Protein AF-A0A2G7HH55-F1 (afdb_monomer)

Nearest PDB structures (foldseek):
  3lls-assembly1_B  TM=6.926E-01  e=2.804E-02  Mycobacterium tuberculosis H37Ra
  4trr-assembly1_D  TM=6.197E-01  e=1.414E-01  Burkholderia cenocepacia J2315
  8oy9-assembly2_B  TM=6.509E-01  e=3.594E+00  Methanosarcina mazei Go1
  7tth-assembly1_A  TM=3.899E-01  e=2.910E+00  Homo sapiens

pLDDT: mean 78.8, std 14.39, range [49.12, 95.38]

Secondary structure (DSSP, 8-state):
-TTGGGT-EEEEEE--GGGGS--GGGHHHHHHHHHHHHHHHGGGTEEEEEE---S---HHHHHHHTT-

Sequence (68 aa):
MPGMKAGYGRIINIVSTSVKHHFESWRIQYNGLPSWIALSSGEYNITVNNVLPGLTYTTRYKLLDSLF

Foldseek 3Di:
DVVCLPAHEEAEAEDEPVLVVDDPVCPCPVCPPQVVCQVVCVVSNYHYYYDHDYDDDDPVNVVVVVVD

Mean predicted aligned error: 8.0 Å

Structure (mmCIF, N/CA/C/O backbone):
data_AF-A0A2G7HH55-F1
#
_entry.id   AF-A0A2G7HH55-F1
#
loop_
_atom_site.group_PDB
_atom_site.id
_atom_site.type_symbol
_atom_site.label_atom_id
_atom_site.label_alt_id
_atom_site.label_comp_id
_atom_site.label_asym_id
_atom_site.label_entity_id
_atom_site.label_seq_id
_atom_site.pdbx_PDB_ins_code
_atom_site.Cartn_x
_atom_site.Cartn_y
_atom_site.Cartn_z
_atom_site.occupancy
_atom_site.B_iso_or_equiv
_atom_site.auth_seq_id
_atom_site.auth_comp_id
_atom_site.auth_asym_id
_atom_site.auth_atom_id
_atom_site.pdbx_PDB_model_num
ATOM 1 N N . MET A 1 1 ? -5.705 10.952 9.935 1.00 72.69 1 MET A N 1
ATOM 2 C CA . MET A 1 1 ? -6.654 10.661 8.834 1.00 72.69 1 MET A CA 1
ATOM 3 C C . MET A 1 1 ? -8.094 10.857 9.313 1.00 72.69 1 MET A C 1
ATOM 5 O O . MET A 1 1 ? -8.764 9.873 9.600 1.00 72.69 1 MET A O 1
ATOM 9 N N . PRO A 1 2 ? -8.575 12.104 9.445 1.00 77.81 2 PRO A N 1
ATOM 10 C CA . PRO A 1 2 ? -9.884 12.368 10.051 1.00 77.81 2 PRO A CA 1
ATOM 11 C C . PRO A 1 2 ? -11.050 11.685 9.317 1.00 77.81 2 PRO A C 1
ATOM 13 O O . PRO A 1 2 ? -11.869 11.044 9.959 1.00 77.81 2 PRO A O 1
ATOM 16 N N . GLY A 1 3 ? -11.065 11.719 7.977 1.00 84.75 3 GLY A N 1
ATOM 17 C CA . GLY A 1 3 ? -12.151 11.125 7.181 1.00 84.75 3 GLY A CA 1
ATOM 18 C C . GLY A 1 3 ? -12.222 9.593 7.215 1.00 84.75 3 GLY A C 1
A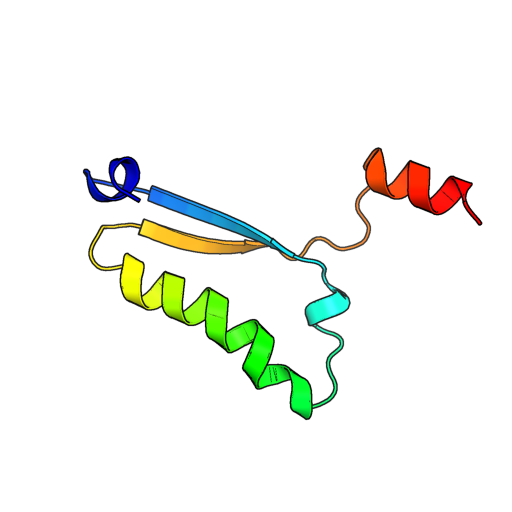TOM 19 O O . GLY A 1 3 ? -13.307 9.034 7.174 1.00 84.75 3 GLY A O 1
ATOM 20 N N . MET A 1 4 ? -11.088 8.898 7.340 1.00 88.00 4 MET A N 1
ATOM 21 C CA . MET A 1 4 ? -11.061 7.423 7.377 1.00 88.00 4 MET A CA 1
ATOM 22 C C . MET A 1 4 ? -11.339 6.880 8.782 1.00 88.00 4 MET A C 1
ATOM 24 O O . MET A 1 4 ? -11.902 5.802 8.932 1.00 88.00 4 MET A O 1
ATOM 28 N N . LYS A 1 5 ? -11.014 7.664 9.820 1.00 84.81 5 LYS A N 1
ATOM 29 C CA . LYS A 1 5 ? -11.363 7.347 11.210 1.00 84.81 5 LYS A CA 1
ATOM 30 C C . LYS A 1 5 ? -12.867 7.465 11.502 1.00 84.81 5 LYS A C 1
ATOM 32 O O . LYS A 1 5 ? -13.290 7.080 12.584 1.00 84.81 5 LYS A O 1
ATOM 37 N N . ALA A 1 6 ? -13.667 7.968 10.556 1.00 82.00 6 ALA A N 1
ATOM 38 C CA . ALA A 1 6 ? -15.113 8.135 10.698 1.00 82.00 6 ALA A CA 1
ATOM 39 C C . ALA A 1 6 ? -15.931 6.841 10.485 1.00 82.00 6 ALA A C 1
ATOM 41 O O . ALA A 1 6 ? -17.148 6.872 10.636 1.00 82.00 6 ALA A O 1
ATOM 42 N N . GLY A 1 7 ? -15.295 5.710 10.147 1.00 79.06 7 GLY A N 1
ATOM 43 C CA . GLY A 1 7 ? -15.979 4.407 10.117 1.00 79.06 7 GLY A CA 1
ATOM 44 C C . GLY A 1 7 ? -15.332 3.334 9.240 1.00 79.06 7 GLY A C 1
ATOM 45 O O . GLY A 1 7 ? -15.627 2.150 9.416 1.00 79.06 7 GLY A O 1
ATOM 46 N N . TYR A 1 8 ? -14.456 3.716 8.304 1.00 90.12 8 TYR A N 1
ATOM 47 C CA . TYR A 1 8 ? -13.765 2.777 7.420 1.00 90.12 8 TYR A CA 1
ATOM 48 C C . TYR A 1 8 ? -12.641 3.444 6.618 1.00 90.12 8 TYR A C 1
ATOM 50 O O . TYR A 1 8 ? -12.763 4.594 6.189 1.00 90.12 8 TYR A O 1
ATOM 58 N N . GLY A 1 9 ? -11.581 2.695 6.302 1.00 92.06 9 GLY A N 1
ATOM 59 C CA . GLY A 1 9 ? -10.581 3.154 5.341 1.00 92.06 9 GLY A CA 1
ATOM 60 C C . GLY A 1 9 ? -9.688 2.063 4.756 1.00 92.06 9 GLY A C 1
ATOM 61 O O . GLY A 1 9 ? -9.496 0.989 5.326 1.00 92.06 9 GLY A O 1
ATOM 62 N N . ARG A 1 10 ? -9.084 2.362 3.604 1.00 92.81 10 ARG A N 1
ATOM 63 C CA . ARG A 1 10 ? -7.995 1.568 3.024 1.00 92.81 10 ARG A CA 1
ATOM 64 C C . ARG A 1 10 ? -6.839 2.468 2.608 1.00 92.81 10 ARG A C 1
ATOM 66 O O . ARG A 1 10 ? -7.045 3.418 1.860 1.00 92.81 10 ARG A O 1
ATOM 73 N N . ILE A 1 11 ? -5.634 2.148 3.059 1.00 91.00 11 ILE A N 1
ATOM 74 C CA . ILE A 1 11 ? -4.382 2.720 2.562 1.00 91.00 11 ILE A CA 1
ATOM 75 C C . ILE A 1 11 ? -3.700 1.660 1.697 1.00 91.00 11 ILE A C 1
ATOM 77 O O . ILE A 1 11 ? -3.549 0.512 2.122 1.00 91.00 11 ILE A O 1
ATOM 81 N N . ILE A 1 12 ? -3.281 2.044 0.493 1.00 91.44 12 ILE A N 1
ATOM 82 C CA . ILE A 1 12 ? -2.525 1.180 -0.415 1.00 91.44 12 ILE A CA 1
ATOM 83 C C . ILE A 1 12 ? -1.242 1.906 -0.809 1.00 91.44 12 ILE A C 1
ATOM 85 O O . ILE A 1 12 ? -1.296 2.923 -1.498 1.00 91.44 12 ILE A O 1
ATOM 89 N N . ASN A 1 13 ? -0.093 1.379 -0.395 1.00 89.06 13 ASN A N 1
ATOM 90 C CA . ASN A 1 13 ? 1.204 1.904 -0.813 1.00 89.06 13 ASN A CA 1
ATOM 91 C C . ASN A 1 13 ? 1.680 1.163 -2.064 1.00 89.06 13 ASN A C 1
ATOM 93 O O . ASN A 1 13 ? 1.705 -0.068 -2.082 1.00 89.06 13 ASN A O 1
ATOM 97 N N . ILE A 1 14 ? 2.104 1.904 -3.087 1.00 89.19 14 ILE A N 1
ATOM 98 C CA . ILE A 1 14 ? 2.729 1.340 -4.288 1.00 89.19 14 ILE A CA 1
ATOM 99 C C . ILE A 1 14 ? 4.245 1.483 -4.148 1.00 89.19 14 ILE A C 1
ATOM 101 O O . ILE A 1 14 ? 4.769 2.596 -4.184 1.00 89.19 14 ILE A O 1
ATOM 105 N N . VAL A 1 15 ? 4.947 0.364 -3.966 1.00 85.38 15 VAL A N 1
ATOM 106 C CA . VAL A 1 15 ? 6.405 0.323 -3.740 1.00 85.38 15 VAL A CA 1
ATOM 107 C C . VAL A 1 15 ? 7.067 -0.666 -4.701 1.00 85.38 15 VAL A C 1
ATOM 109 O O . VAL A 1 15 ? 6.449 -1.626 -5.115 1.00 85.38 15 VAL A O 1
ATOM 112 N N . SER A 1 16 ? 8.315 -0.460 -5.108 1.00 83.12 16 SER A N 1
ATOM 113 C CA . SER A 1 16 ? 8.944 -1.310 -6.139 1.00 83.12 16 SER A CA 1
ATOM 114 C C . SER A 1 16 ? 9.254 -2.731 -5.639 1.00 83.12 16 SER A C 1
ATOM 116 O O . SER A 1 16 ? 9.661 -2.892 -4.491 1.00 83.12 16 SER A O 1
ATOM 118 N N . THR A 1 17 ? 9.193 -3.763 -6.496 1.00 80.88 17 THR A N 1
ATOM 119 C CA . THR A 1 17 ? 9.749 -5.103 -6.179 1.00 80.88 17 THR A CA 1
ATOM 120 C C . THR A 1 17 ? 11.233 -5.080 -5.827 1.00 80.88 17 THR A C 1
ATOM 122 O O . THR A 1 17 ? 11.714 -6.029 -5.209 1.00 80.88 17 THR A O 1
ATOM 125 N N . SER A 1 18 ? 11.962 -4.008 -6.155 1.00 71.75 18 SER A N 1
ATOM 126 C CA . SER A 1 18 ? 13.349 -3.813 -5.718 1.00 71.75 18 SER A CA 1
ATOM 127 C C . SER A 1 18 ? 13.507 -3.861 -4.194 1.00 71.75 18 SER A C 1
ATOM 129 O O . SER A 1 18 ? 14.591 -4.177 -3.723 1.00 71.75 18 SER A O 1
ATOM 131 N N . VAL A 1 19 ? 12.435 -3.644 -3.417 1.00 66.31 19 VAL A N 1
ATOM 132 C CA . VAL A 1 19 ? 12.453 -3.814 -1.951 1.00 66.31 19 VAL A CA 1
ATOM 133 C C . VAL A 1 19 ? 12.549 -5.278 -1.498 1.00 66.31 19 VAL A C 1
ATOM 135 O O . VAL A 1 19 ? 12.798 -5.552 -0.330 1.00 66.31 19 VAL A O 1
ATOM 138 N N . LYS A 1 20 ? 12.335 -6.251 -2.395 1.00 66.25 20 LYS A N 1
ATOM 139 C CA . LYS A 1 20 ? 12.576 -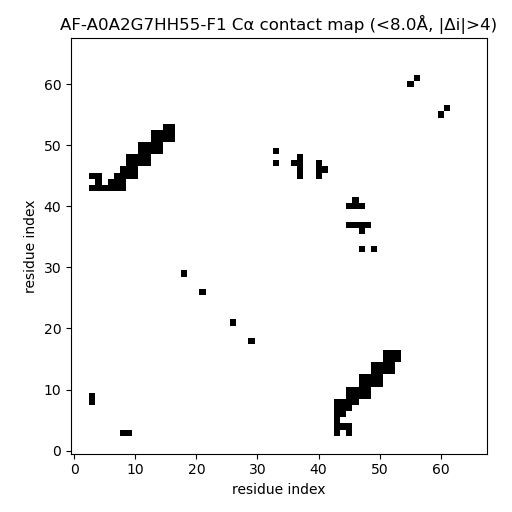7.677 -2.107 1.00 66.25 20 LYS A CA 1
ATOM 140 C C . LYS A 1 20 ? 14.041 -8.067 -2.307 1.00 66.25 20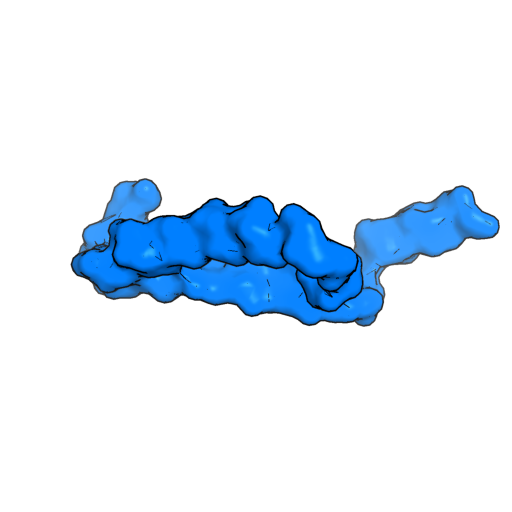 LYS A C 1
ATOM 142 O O . LYS A 1 20 ? 14.484 -9.054 -1.731 1.00 66.25 20 LYS A O 1
ATOM 147 N N . HIS A 1 21 ? 14.790 -7.296 -3.094 1.00 61.56 21 HIS A N 1
ATOM 148 C CA . HIS A 1 21 ? 16.230 -7.464 -3.276 1.00 61.56 21 HIS A CA 1
ATOM 149 C C . HIS A 1 21 ? 16.971 -6.715 -2.165 1.00 61.56 21 HIS A C 1
ATOM 151 O O . HIS A 1 21 ? 17.526 -5.639 -2.380 1.00 61.56 21 HIS A O 1
ATOM 157 N N . HIS A 1 22 ? 16.970 -7.263 -0.951 1.00 55.00 22 HIS A N 1
ATOM 158 C CA . HIS A 1 22 ? 17.729 -6.684 0.151 1.00 55.00 22 HIS A CA 1
ATOM 159 C C . HIS A 1 22 ? 18.646 -7.709 0.812 1.00 55.00 22 HIS A C 1
ATOM 16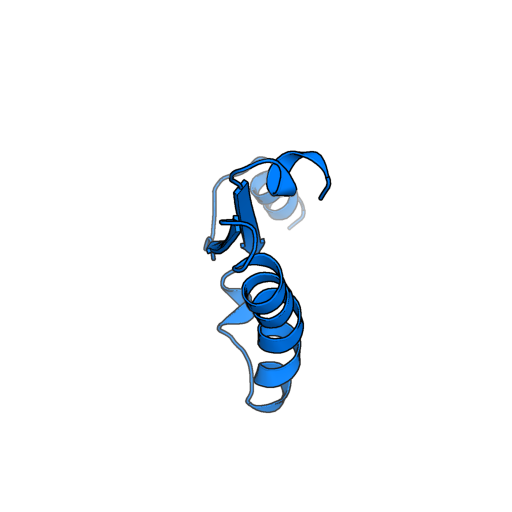1 O O . HIS A 1 22 ? 18.206 -8.746 1.301 1.00 55.00 22 HIS A O 1
ATOM 167 N N . PHE A 1 23 ? 19.931 -7.348 0.840 1.00 53.69 23 PHE A N 1
ATOM 168 C CA . PHE A 1 23 ? 20.931 -7.843 1.775 1.00 53.69 23 PHE A CA 1
ATOM 169 C C . PHE A 1 23 ? 20.429 -7.644 3.219 1.00 53.69 23 PHE A C 1
ATOM 171 O O . PHE A 1 23 ? 19.784 -6.636 3.522 1.00 53.69 23 PHE A O 1
ATOM 178 N N . GLU A 1 24 ? 20.731 -8.608 4.091 1.00 54.34 24 GLU A N 1
ATOM 179 C CA . GLU A 1 24 ? 20.204 -8.815 5.454 1.00 54.34 24 GLU A CA 1
ATOM 180 C C . GLU A 1 24 ? 20.003 -7.536 6.305 1.00 54.34 24 GLU A C 1
ATOM 182 O O . GLU A 1 24 ? 19.038 -7.435 7.062 1.00 54.34 24 GLU A O 1
ATOM 187 N N . SER A 1 25 ? 20.858 -6.520 6.143 1.00 54.75 25 SER A N 1
ATOM 188 C CA . SER A 1 25 ? 20.866 -5.273 6.925 1.00 54.75 25 SER A CA 1
ATOM 189 C C . SER A 1 25 ? 19.722 -4.288 6.633 1.00 54.75 25 SER A C 1
ATOM 191 O O . SER A 1 25 ? 19.449 -3.410 7.452 1.00 54.75 25 SER A O 1
ATOM 193 N N . TRP A 1 26 ? 19.013 -4.421 5.508 1.00 50.69 26 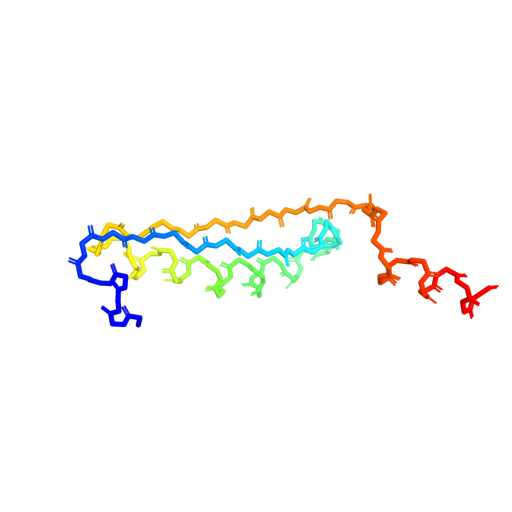TRP A N 1
ATOM 194 C CA . TRP A 1 26 ? 17.940 -3.491 5.110 1.00 50.69 26 TRP A CA 1
ATOM 195 C C . TRP A 1 26 ? 16.523 -3.964 5.470 1.00 50.69 26 TRP A C 1
ATOM 197 O O . TRP A 1 26 ? 15.561 -3.203 5.338 1.00 50.69 26 TRP A O 1
ATOM 207 N N . ARG A 1 27 ? 16.380 -5.186 6.005 1.00 50.03 27 ARG A N 1
ATOM 208 C CA . ARG A 1 27 ? 15.086 -5.788 6.394 1.00 50.03 27 ARG A CA 1
ATOM 209 C C . ARG A 1 27 ? 14.325 -4.977 7.456 1.00 50.03 27 ARG A C 1
ATOM 211 O O . ARG A 1 27 ? 13.101 -5.069 7.517 1.00 50.03 27 ARG A O 1
ATOM 218 N N . ILE A 1 28 ? 15.023 -4.184 8.271 1.00 49.12 28 ILE A N 1
ATOM 219 C CA . ILE A 1 28 ? 14.452 -3.444 9.412 1.00 49.12 28 ILE A CA 1
ATOM 220 C C . ILE A 1 28 ? 13.804 -2.114 8.977 1.00 49.12 28 ILE A C 1
ATOM 222 O O . ILE A 1 28 ? 12.778 -1.723 9.529 1.00 49.12 28 ILE A O 1
ATOM 226 N N . GLN A 1 29 ? 14.332 -1.437 7.949 1.00 50.69 29 GLN A N 1
ATOM 227 C CA . GLN A 1 29 ? 13.888 -0.081 7.585 1.00 50.69 29 GLN A CA 1
ATOM 228 C C . GLN A 1 29 ? 12.586 -0.065 6.763 1.00 50.69 29 GLN A C 1
ATOM 230 O O . GLN A 1 29 ? 11.703 0.748 7.029 1.00 50.69 29 GLN A O 1
ATOM 235 N N . TYR A 1 30 ? 12.413 -0.996 5.815 1.00 54.28 30 TYR A N 1
ATOM 236 C CA . TYR A 1 30 ? 11.188 -1.076 5.002 1.00 54.28 30 TYR A CA 1
ATOM 237 C C . TYR A 1 30 ? 10.027 -1.792 5.695 1.00 54.28 30 TYR A C 1
ATOM 239 O O . TYR A 1 30 ? 8.876 -1.468 5.422 1.00 54.28 30 TYR A O 1
ATOM 247 N N . ASN A 1 31 ? 10.296 -2.733 6.603 1.00 52.81 31 ASN A N 1
ATOM 248 C CA .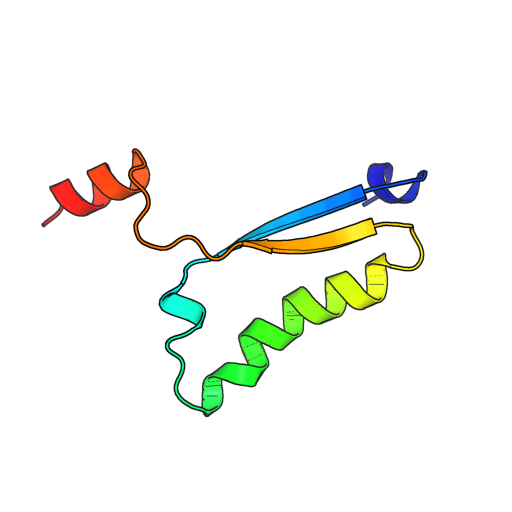 ASN A 1 31 ? 9.239 -3.341 7.414 1.00 52.81 31 ASN A CA 1
ATOM 249 C C . ASN A 1 31 ? 8.828 -2.448 8.598 1.00 52.81 31 ASN A C 1
ATOM 251 O O . ASN A 1 31 ? 7.731 -2.614 9.116 1.00 52.81 31 ASN A O 1
ATOM 255 N N . GLY A 1 32 ? 9.666 -1.493 9.017 1.00 55.53 32 GLY A N 1
ATOM 256 C CA . GLY A 1 32 ? 9.429 -0.679 10.213 1.00 55.53 32 GLY A CA 1
ATOM 257 C C . GLY A 1 32 ? 8.302 0.349 10.073 1.00 55.53 32 GLY A C 1
ATOM 258 O O . GLY A 1 32 ? 7.408 0.400 10.915 1.00 55.53 32 GLY A O 1
ATOM 259 N N . LEU A 1 33 ? 8.297 1.149 8.999 1.00 53.38 33 LEU A N 1
ATOM 260 C CA . LEU A 1 33 ? 7.338 2.255 8.849 1.00 53.38 33 LEU A CA 1
ATOM 261 C C . LEU A 1 33 ? 5.937 1.816 8.354 1.00 53.38 33 LEU A C 1
ATOM 263 O O . LEU A 1 33 ? 4.945 2.245 8.944 1.00 53.38 33 LEU A O 1
ATOM 267 N N . PRO A 1 34 ? 5.796 0.932 7.341 1.00 58.44 34 PRO A N 1
ATOM 268 C CA . PRO A 1 34 ? 4.487 0.461 6.876 1.00 58.44 34 PRO A CA 1
ATOM 269 C C . PRO A 1 34 ? 3.780 -0.456 7.884 1.00 58.44 34 PRO A C 1
ATOM 271 O O . PRO A 1 34 ? 2.554 -0.422 7.976 1.00 58.44 34 PRO A O 1
ATOM 274 N N . SER A 1 35 ? 4.532 -1.248 8.658 1.00 64.69 35 SER A N 1
ATOM 275 C CA . SER A 1 35 ? 3.961 -2.139 9.680 1.00 64.69 35 SER A CA 1
ATOM 276 C C . SER A 1 35 ? 3.366 -1.350 10.849 1.00 64.69 35 SER A C 1
ATOM 278 O O . SER A 1 35 ? 2.247 -1.624 11.281 1.00 64.69 35 SER A O 1
ATOM 280 N N . TRP A 1 36 ? 4.050 -0.295 11.306 1.00 71.06 36 TRP A N 1
ATOM 281 C CA . TRP A 1 36 ? 3.554 0.559 12.388 1.00 71.06 36 TRP A CA 1
ATOM 282 C C . TRP A 1 36 ? 2.232 1.259 12.042 1.00 71.06 36 TRP A C 1
ATOM 284 O O . TRP A 1 36 ? 1.327 1.348 12.875 1.00 71.06 36 TRP A O 1
ATOM 294 N N . ILE A 1 37 ? 2.085 1.737 10.802 1.00 80.12 37 ILE A N 1
ATOM 295 C CA . ILE A 1 37 ? 0.850 2.399 10.349 1.00 80.12 37 ILE A CA 1
ATOM 296 C C . ILE A 1 37 ? -0.308 1.394 10.293 1.00 80.12 37 ILE A C 1
ATOM 298 O O . ILE A 1 37 ? -1.424 1.736 10.681 1.00 80.12 37 ILE A O 1
ATOM 302 N N . ALA A 1 38 ? -0.053 0.151 9.873 1.00 82.38 38 ALA A N 1
ATOM 303 C CA . ALA A 1 38 ? -1.056 -0.912 9.893 1.00 82.38 38 ALA A CA 1
ATOM 304 C C . ALA A 1 38 ? -1.519 -1.235 11.325 1.00 82.38 38 ALA A C 1
ATOM 306 O O . ALA A 1 38 ? -2.719 -1.256 11.592 1.00 82.38 38 ALA A O 1
ATOM 307 N N . LEU A 1 39 ? -0.570 -1.407 12.251 1.00 82.69 39 LEU A N 1
ATOM 308 C CA . LEU A 1 39 ? -0.837 -1.692 13.666 1.00 82.69 39 LEU A CA 1
ATOM 309 C C . LEU A 1 39 ? -1.640 -0.572 14.343 1.00 82.69 39 LEU A C 1
ATOM 311 O O . LEU A 1 39 ? -2.636 -0.840 15.005 1.00 82.69 39 LEU A O 1
ATOM 315 N N . SER A 1 40 ? -1.241 0.684 14.139 1.00 83.88 40 SER A N 1
ATOM 316 C CA . SER A 1 40 ? -1.887 1.848 14.768 1.00 83.88 40 SER A CA 1
ATOM 317 C C . SER A 1 40 ? -3.230 2.246 14.145 1.00 83.88 40 SER A C 1
ATOM 319 O O . SER A 1 40 ? -3.984 3.000 14.754 1.00 83.88 40 SER A O 1
ATOM 321 N N . SER A 1 41 ? -3.551 1.769 12.938 1.00 86.25 41 SER A N 1
ATOM 322 C CA . SER A 1 41 ? -4.789 2.142 12.234 1.00 86.25 41 SER A CA 1
ATOM 323 C C . SER A 1 41 ? -5.902 1.093 12.339 1.00 86.25 41 SER A C 1
ATOM 325 O O . SER A 1 41 ? -7.056 1.405 12.037 1.00 86.25 41 SER A O 1
ATOM 327 N N . GLY A 1 42 ? -5.586 -0.127 12.790 1.00 84.00 42 GLY A N 1
ATOM 328 C CA . GLY A 1 42 ? -6.542 -1.235 12.885 1.00 84.00 42 GLY A CA 1
ATOM 329 C C . GLY A 1 42 ? -7.750 -0.946 13.784 1.00 84.00 42 GLY A C 1
ATOM 330 O O . GLY A 1 42 ? -8.864 -1.333 13.439 1.00 84.00 42 GLY A O 1
ATOM 331 N N . GLU A 1 43 ? -7.561 -0.188 14.873 1.00 87.19 43 GLU A N 1
ATOM 332 C CA . GLU A 1 43 ? -8.638 0.198 15.805 1.00 87.19 43 GLU A CA 1
ATOM 333 C C . GLU A 1 43 ? -9.748 1.041 15.148 1.00 87.19 43 GLU A C 1
ATOM 335 O O . GLU A 1 43 ? -10.873 1.082 15.636 1.00 87.19 43 GLU A O 1
ATOM 340 N N . TYR A 1 44 ? -9.458 1.672 14.006 1.00 90.88 44 TYR A N 1
ATOM 341 C CA . TYR A 1 44 ? -10.402 2.510 13.264 1.00 90.88 44 TYR A CA 1
ATOM 342 C C . TYR A 1 44 ? -11.050 1.791 12.074 1.00 90.88 44 TYR A C 1
ATOM 344 O O . TYR A 1 44 ? -11.606 2.454 11.200 1.00 90.88 44 TYR A O 1
ATOM 352 N N . ASN A 1 45 ? -10.941 0.459 11.985 1.00 89.31 45 ASN A N 1
ATOM 353 C CA . ASN A 1 45 ? -11.377 -0.311 10.813 1.00 89.31 45 ASN A CA 1
ATOM 354 C C . ASN A 1 45 ? -10.692 0.170 9.511 1.00 89.31 45 ASN A C 1
ATOM 356 O O . ASN A 1 45 ? -11.298 0.247 8.437 1.00 89.31 45 ASN A O 1
ATOM 360 N N . ILE A 1 46 ? -9.409 0.538 9.620 1.00 92.12 46 ILE A N 1
ATOM 361 C CA . ILE A 1 46 ? -8.579 0.962 8.492 1.00 92.12 46 ILE A CA 1
ATOM 362 C C . ILE A 1 46 ? -7.582 -0.147 8.168 1.00 92.12 46 ILE A C 1
ATOM 364 O O . ILE A 1 46 ? -6.786 -0.555 9.011 1.00 92.12 46 ILE A O 1
ATOM 368 N N . THR A 1 47 ? -7.584 -0.599 6.915 1.00 91.19 47 THR A N 1
ATOM 369 C CA . THR A 1 47 ? -6.592 -1.566 6.419 1.00 91.19 47 THR A CA 1
ATOM 370 C C . THR A 1 47 ? -5.459 -0.853 5.696 1.00 91.19 47 THR A C 1
ATOM 372 O O . THR A 1 47 ? -5.683 0.131 4.992 1.00 91.19 47 THR A O 1
ATOM 375 N N . VAL A 1 48 ? -4.236 -1.354 5.847 1.00 90.00 48 VAL A N 1
ATOM 376 C CA . VAL A 1 48 ? -3.035 -0.785 5.226 1.00 90.00 48 VAL A CA 1
ATOM 377 C C . VAL A 1 48 ? -2.294 -1.913 4.529 1.00 90.00 48 VAL A C 1
ATOM 379 O O . VAL A 1 48 ? -1.909 -2.882 5.175 1.00 90.00 48 VAL A O 1
ATOM 382 N N . ASN A 1 49 ? -2.126 -1.812 3.212 1.00 88.38 49 ASN A N 1
ATOM 383 C CA . ASN A 1 49 ? -1.486 -2.847 2.403 1.00 88.38 49 ASN A CA 1
ATOM 384 C C . ASN A 1 49 ? -0.437 -2.243 1.469 1.00 88.38 49 ASN A C 1
ATOM 386 O O . ASN A 1 49 ? -0.567 -1.107 1.017 1.00 88.38 49 ASN A O 1
ATOM 390 N N . ASN A 1 50 ? 0.582 -3.033 1.142 1.00 87.38 50 ASN A N 1
ATOM 391 C CA . ASN A 1 50 ? 1.599 -2.666 0.163 1.00 87.38 50 ASN A CA 1
ATOM 392 C C . ASN A 1 50 ? 1.409 -3.513 -1.096 1.00 87.38 50 ASN A C 1
ATOM 394 O O . ASN A 1 50 ? 1.270 -4.733 -1.011 1.00 87.38 50 ASN A O 1
ATOM 398 N N . VAL A 1 51 ? 1.447 -2.875 -2.261 1.00 89.62 51 VAL A N 1
ATOM 399 C CA . VAL A 1 51 ? 1.504 -3.547 -3.560 1.00 89.62 51 VAL A CA 1
ATOM 400 C C . VAL A 1 51 ? 2.900 -3.345 -4.118 1.00 89.62 51 VAL A C 1
ATOM 402 O O . VAL A 1 51 ? 3.409 -2.224 -4.137 1.00 89.62 51 VAL A O 1
ATOM 405 N N . LEU A 1 52 ? 3.512 -4.450 -4.545 1.00 89.12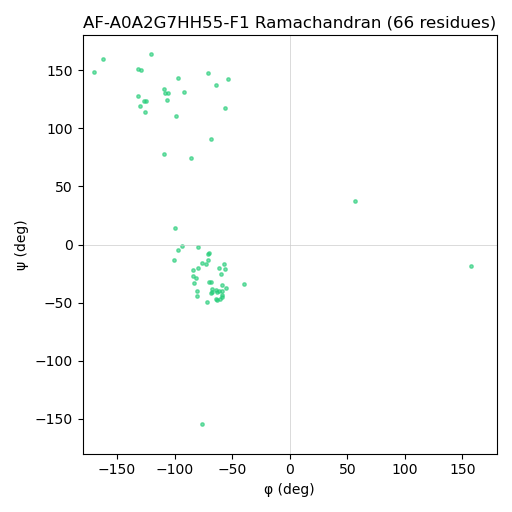 52 LEU A N 1
ATOM 406 C CA . LEU A 1 52 ? 4.868 -4.483 -5.076 1.00 89.12 52 LEU A CA 1
ATOM 407 C C . LEU A 1 52 ? 4.831 -4.750 -6.585 1.00 89.12 52 LEU A C 1
ATOM 409 O O . LEU A 1 52 ? 5.039 -5.900 -6.984 1.00 89.12 52 LEU A O 1
ATOM 413 N N . PRO A 1 53 ? 4.515 -3.752 -7.434 1.00 89.31 53 PRO A N 1
ATOM 414 C CA . PRO A 1 53 ? 4.615 -3.933 -8.873 1.00 89.31 53 PRO A CA 1
ATOM 415 C C . PRO A 1 53 ? 6.064 -4.183 -9.295 1.00 89.31 53 PRO A C 1
ATOM 417 O O . PRO A 1 53 ? 6.996 -3.519 -8.828 1.00 89.31 53 PRO A O 1
ATOM 420 N N . GLY A 1 54 ? 6.231 -5.139 -10.208 1.00 86.31 54 GLY A N 1
ATOM 421 C CA . GLY A 1 54 ? 7.441 -5.260 -11.014 1.00 86.31 54 GLY A CA 1
ATOM 422 C C . GLY A 1 54 ? 7.461 -4.211 -12.126 1.00 86.31 54 GLY A C 1
ATOM 423 O O . GLY A 1 54 ? 6.814 -3.162 -12.033 1.00 86.31 54 GLY A O 1
ATOM 424 N N . LEU A 1 55 ? 8.174 -4.504 -13.214 1.00 88.88 55 LEU A N 1
ATOM 425 C CA . LEU A 1 55 ? 8.188 -3.630 -14.384 1.00 88.88 55 LEU A CA 1
ATOM 426 C C . LEU A 1 55 ? 6.755 -3.399 -14.884 1.00 88.88 55 LEU A C 1
ATOM 428 O O . LEU A 1 55 ? 6.060 -4.335 -15.269 1.00 88.88 55 LEU A O 1
ATOM 432 N N . THR A 1 56 ? 6.310 -2.145 -14.841 1.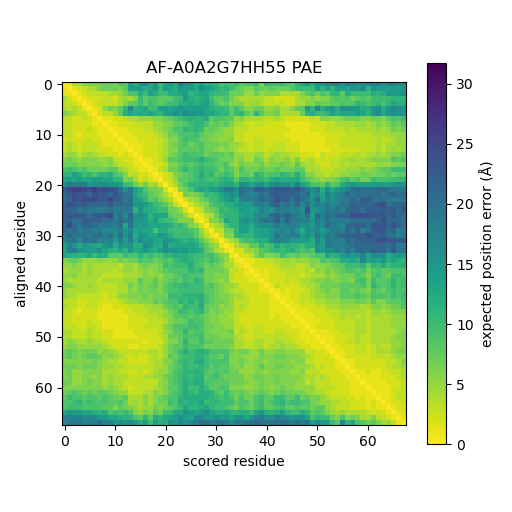00 92.06 56 THR A N 1
ATOM 433 C CA . THR A 1 56 ? 4.947 -1.761 -15.217 1.00 92.06 56 THR A CA 1
ATOM 434 C C . THR A 1 56 ? 5.014 -0.683 -16.287 1.00 92.06 56 THR A C 1
ATOM 436 O O . THR A 1 56 ? 5.612 0.376 -16.071 1.00 92.06 56 THR A O 1
ATOM 439 N N . TYR A 1 57 ? 4.381 -0.938 -17.434 1.00 93.62 57 TYR A N 1
ATOM 440 C CA . TYR A 1 57 ? 4.346 -0.015 -18.566 1.00 93.62 57 TYR A CA 1
ATOM 441 C C . TYR A 1 57 ? 3.526 1.233 -18.237 1.00 93.62 57 TYR A C 1
ATOM 443 O O . TYR A 1 57 ? 2.319 1.301 -18.443 1.00 93.62 57 TYR A O 1
ATOM 451 N N . THR A 1 58 ? 4.215 2.244 -17.726 1.00 94.00 58 THR A N 1
ATOM 452 C CA . THR A 1 58 ? 3.667 3.564 -17.412 1.00 94.00 58 THR A CA 1
ATOM 453 C C . THR A 1 58 ? 4.405 4.626 -18.215 1.00 94.00 58 THR A C 1
ATOM 455 O O . THR A 1 58 ? 5.514 4.391 -18.697 1.00 94.00 58 THR A O 1
ATOM 458 N N . THR A 1 59 ? 3.841 5.829 -18.317 1.00 95.38 59 THR A N 1
ATOM 459 C CA . THR A 1 59 ? 4.557 6.983 -18.885 1.00 95.38 59 THR A CA 1
ATOM 460 C C . THR A 1 59 ? 5.883 7.229 -18.162 1.00 95.38 59 THR A C 1
ATOM 462 O O . THR A 1 59 ? 6.886 7.499 -18.810 1.00 95.38 59 THR A O 1
ATOM 465 N N . ARG A 1 60 ? 5.924 7.041 -16.833 1.00 90.81 60 ARG A N 1
ATOM 466 C CA . ARG A 1 60 ? 7.158 7.132 -16.036 1.00 90.81 60 ARG A CA 1
ATOM 467 C C . ARG A 1 60 ? 8.225 6.143 -16.507 1.00 90.81 60 ARG A C 1
ATOM 469 O O . ARG A 1 60 ? 9.379 6.532 -16.624 1.00 90.81 60 ARG A O 1
ATOM 476 N N . TYR A 1 61 ? 7.849 4.888 -16.760 1.00 89.75 61 TYR A N 1
ATOM 477 C CA . TYR A 1 61 ? 8.787 3.889 -17.276 1.00 89.75 61 TYR A CA 1
ATOM 478 C C . TYR A 1 61 ? 9.295 4.271 -18.670 1.00 89.75 61 TYR A C 1
ATOM 480 O O . TYR A 1 61 ? 10.499 4.297 -18.877 1.00 89.75 61 TYR A O 1
ATOM 488 N N . LYS A 1 62 ? 8.400 4.659 -19.586 1.00 91.50 62 LYS A N 1
ATOM 489 C CA . LYS A 1 62 ? 8.780 5.071 -20.949 1.00 91.50 62 LYS A CA 1
ATOM 490 C C . LYS A 1 62 ? 9.745 6.260 -20.964 1.00 91.50 62 LYS A C 1
ATOM 492 O O . LYS A 1 62 ? 10.681 6.263 -21.749 1.00 91.50 62 LYS A O 1
ATOM 497 N N . LEU A 1 63 ? 9.531 7.244 -20.085 1.00 91.56 63 LEU A N 1
ATOM 498 C CA . LEU A 1 63 ? 10.435 8.388 -19.939 1.00 91.56 63 LEU A CA 1
ATOM 499 C C . LEU A 1 63 ? 11.826 7.959 -19.460 1.00 91.56 63 LEU A C 1
ATOM 501 O O . LEU A 1 63 ? 12.814 8.476 -19.96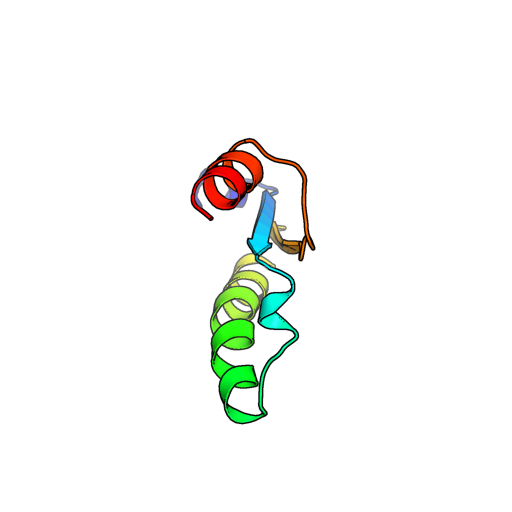0 1.00 91.56 63 LEU A O 1
ATOM 505 N N . LEU A 1 64 ? 11.912 7.016 -18.518 1.00 86.62 64 LEU A N 1
ATOM 506 C CA . LEU A 1 64 ? 13.195 6.479 -18.055 1.00 86.62 64 LEU A CA 1
ATOM 507 C C . LEU A 1 64 ? 13.903 5.674 -19.148 1.00 86.62 64 LEU A C 1
ATOM 509 O O . LEU A 1 64 ? 15.108 5.809 -19.292 1.00 86.62 64 LEU A O 1
ATOM 513 N N . ASP A 1 65 ? 13.159 4.878 -19.913 1.00 86.69 65 ASP A N 1
ATOM 514 C CA . ASP A 1 65 ? 13.688 4.060 -21.010 1.00 86.69 65 ASP A CA 1
ATOM 515 C C . ASP A 1 65 ? 14.264 4.926 -22.140 1.00 86.69 65 ASP A C 1
ATOM 517 O O . ASP A 1 65 ? 15.340 4.646 -22.638 1.00 86.69 65 ASP A O 1
ATOM 521 N N . SER A 1 66 ? 13.613 6.047 -22.475 1.00 87.00 66 SER A N 1
ATOM 522 C CA . SER A 1 66 ? 14.097 6.981 -23.507 1.00 87.00 66 SER A CA 1
ATOM 523 C C . SER A 1 66 ? 15.342 7.797 -23.129 1.00 87.00 66 SER A C 1
ATOM 525 O O . SER A 1 66 ? 15.844 8.552 -23.958 1.00 87.00 66 SER A O 1
ATOM 527 N N . LEU A 1 67 ? 15.783 7.725 -21.868 1.00 80.44 67 LEU A N 1
ATOM 528 C CA . LEU A 1 67 ? 16.955 8.448 -21.359 1.00 80.44 67 LEU A CA 1
ATOM 529 C C . LEU A 1 67 ? 18.249 7.615 -21.422 1.00 80.44 67 LEU A C 1
ATOM 531 O O . LEU A 1 67 ? 19.300 8.128 -21.034 1.00 80.44 67 LEU A O 1
ATOM 535 N N . PHE A 1 68 ? 18.176 6.368 -21.895 1.00 71.31 68 PHE A N 1
ATOM 536 C CA . PHE A 1 68 ? 19.297 5.444 -22.081 1.00 71.31 68 PHE A CA 1
ATOM 537 C C . PHE A 1 68 ? 19.316 4.902 -23.514 1.00 71.31 68 PHE A C 1
ATOM 539 O O . PHE A 1 68 ? 20.405 4.451 -23.934 1.00 71.31 68 PHE A O 1
#

Solvent-accessible surface area (backbone atoms only — not comparable to full-atom values): 4210 Å² total; per-residue (Å²): 110,74,79,32,59,73,70,46,39,78,47,76,46,85,44,59,46,65,74,72,73,58,66,83,87,51,63,60,67,70,54,49,60,63,49,51,54,30,66,73,30,45,88,37,55,27,48,57,47,78,45,60,54,64,97,59,99,41,73,71,48,53,57,58,58,76,74,112

Radius of gyration: 15.84 Å; Cα contacts (8 Å, |Δi|>4): 62; chains: 1; bounding box: 37×21×39 Å